Protein AF-T0YID1-F1 (afdb_monomer)

Solvent-accessible surface area (backbone atoms only — not comparable to full-atom values): 4605 Å² total; per-residue (Å²): 137,88,75,86,88,79,73,85,71,78,76,72,75,76,86,69,51,74,69,55,52,52,50,53,51,53,53,49,64,46,63,44,84,76,62,62,92,78,85,90,76,78,95,62,78,67,86,44,75,68,37,41,35,48,73,34,83,72,41,40,54,61,58,58,66,73,72,109

Foldseek 3Di:
DDDDPPDPPPPPDPPDDPVVVVVVVVVVVQPPPVHDDDDDDDPDDPPDPVNVCCVDPPNVVVVVVVVD

InterPro domains:
  IPR037062 Malic enzyme, N-terminal domain superfamily [G3DSA:3.40.50.10380] (1-68)
  IPR046346 Aminoacid dehydrogenase-like, N-terminal domain superfamily [SSF53223] (5-68)

Nearest PDB structures (foldseek):
  6zng-assembly1_B  TM=8.897E-01  e=5.661E-04  Bdellovibrio bacteriovorus HD100
  6zng-assembly1_D  TM=8.954E-01  e=7.114E-04  Bdellovibrio bacteriovorus HD100
  6zng-assembly1_E  TM=8.869E-01  e=7.114E-04  Bdellovibrio bacteriovorus HD100
  6znj-assembly1_B  TM=8.793E-01  e=8.285E-04  Bdellovibrio bacteriovorus HD100
  6zn4-assembly1_A  TM=8.969E-01  e=1.041E-03  Bdellovibrio bacteriovorus HD100

Radius of gyration: 28.72 Å; Cα contacts (8 Å, |Δi|>4): 15; chains: 1; bounding box: 56×35×78 Å

Secondary structure (DSSP, 8-state):
-----------PPP---HHHHHHHHHHHHHHSSSPSS-----SS--SSHHHHHHHSTTHHHHHHHHT-

Organism: NCBI:txid410659

Structure (mmCIF, N/CA/C/O backbone):
data_AF-T0YID1-F1
#
_entry.id   AF-T0YID1-F1
#
loop_
_atom_site.group_PDB
_atom_site.id
_atom_site.type_symbol
_atom_site.label_atom_id
_atom_site.label_alt_id
_atom_site.label_comp_id
_atom_site.label_asym_id
_atom_site.label_entity_id
_atom_site.label_seq_id
_atom_site.pdbx_PDB_ins_code
_atom_site.Cartn_x
_atom_site.Cartn_y
_atom_site.Cartn_z
_atom_site.occupancy
_atom_site.B_iso_or_equiv
_atom_site.auth_seq_id
_atom_site.auth_comp_id
_atom_site.auth_asym_id
_atom_site.auth_atom_id
_atom_site.pdbx_PDB_model_num
ATOM 1 N N . MET A 1 1 ? -33.941 -9.539 58.599 1.00 47.38 1 MET A N 1
ATOM 2 C CA . MET A 1 1 ? -32.627 -8.976 58.226 1.00 47.38 1 MET A CA 1
ATOM 3 C C . MET A 1 1 ? -32.769 -8.377 56.834 1.00 47.38 1 MET A C 1
ATOM 5 O O . MET A 1 1 ? -32.520 -9.034 55.835 1.00 47.38 1 MET A O 1
ATOM 9 N N . HIS A 1 2 ? -33.354 -7.180 56.793 1.00 50.00 2 HIS A N 1
ATOM 10 C CA . HIS A 1 2 ? -33.461 -6.351 55.598 1.00 50.00 2 HIS A CA 1
ATOM 11 C C . HIS A 1 2 ? -32.109 -5.677 55.402 1.00 50.00 2 HIS A C 1
ATOM 13 O O . HIS A 1 2 ? -31.744 -4.863 56.243 1.00 50.00 2 HIS A O 1
ATOM 19 N N . ASP A 1 3 ? -31.405 -5.968 54.314 1.00 49.91 3 ASP A N 1
ATOM 20 C CA . ASP A 1 3 ? -30.268 -5.144 53.917 1.00 49.91 3 ASP A CA 1
ATOM 21 C C . ASP A 1 3 ? -30.410 -4.710 52.456 1.00 49.91 3 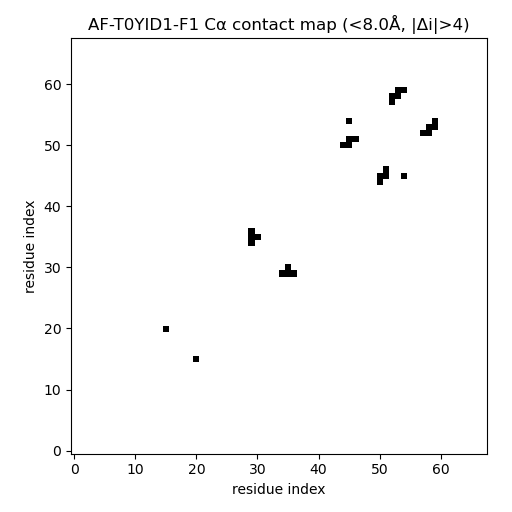ASP A C 1
ATOM 23 O O . ASP A 1 3 ? -30.123 -5.432 51.506 1.00 49.91 3 ASP A O 1
ATOM 27 N N . CYS A 1 4 ? -31.017 -3.531 52.310 1.00 53.19 4 CYS A N 1
ATOM 28 C CA . CYS A 1 4 ? -30.380 -2.366 51.698 1.00 53.19 4 CYS A CA 1
ATOM 29 C C . CYS A 1 4 ? -29.612 -2.571 50.374 1.00 53.19 4 CYS A C 1
ATOM 31 O O . CYS A 1 4 ? -28.600 -1.915 50.134 1.00 53.19 4 CYS A O 1
ATOM 33 N N . PHE A 1 5 ? -30.104 -3.391 49.442 1.00 52.88 5 PHE A N 1
ATOM 34 C CA . PHE A 1 5 ? -29.589 -3.436 48.061 1.00 52.88 5 PHE A CA 1
ATOM 35 C C . PHE A 1 5 ? -30.065 -2.220 47.225 1.00 52.88 5 PHE A C 1
ATOM 37 O O . PHE A 1 5 ? -30.547 -2.352 46.104 1.00 52.88 5 PHE A O 1
ATOM 44 N N . SER A 1 6 ? -29.962 -1.010 47.786 1.00 60.31 6 SER A N 1
ATOM 45 C CA . SER A 1 6 ? -30.460 0.251 47.206 1.00 60.31 6 SER A CA 1
ATOM 46 C C . SER A 1 6 ? -29.354 1.268 46.923 1.00 60.31 6 SER A C 1
ATOM 48 O O . SER A 1 6 ? -29.558 2.471 47.052 1.00 60.31 6 SER A O 1
ATOM 50 N N . ARG A 1 7 ? -28.166 0.826 46.497 1.00 58.66 7 ARG A N 1
ATOM 51 C CA . ARG A 1 7 ? -27.145 1.743 45.957 1.00 58.66 7 ARG A CA 1
ATOM 52 C C . ARG A 1 7 ? -26.507 1.216 44.680 1.00 58.66 7 ARG A C 1
ATOM 54 O O . ARG A 1 7 ? -25.293 1.084 44.586 1.00 58.66 7 ARG A O 1
ATOM 61 N N . ARG A 1 8 ? -27.319 0.988 43.644 1.00 56.62 8 ARG A N 1
ATOM 62 C CA . ARG A 1 8 ? -26.817 1.178 42.276 1.00 56.62 8 ARG A CA 1
ATOM 63 C C . ARG A 1 8 ? -26.743 2.681 42.039 1.00 56.62 8 ARG A C 1
ATOM 65 O O . ARG A 1 8 ? -27.697 3.290 41.569 1.00 56.62 8 ARG A O 1
ATOM 72 N N . GLY A 1 9 ? -25.630 3.272 42.471 1.00 45.81 9 GLY A N 1
ATOM 73 C CA . GLY A 1 9 ? -25.260 4.620 42.079 1.00 45.81 9 GLY A CA 1
ATOM 74 C C . GLY A 1 9 ? -25.214 4.659 40.560 1.00 45.81 9 GLY A C 1
ATOM 75 O O . GLY A 1 9 ? -24.420 3.956 39.943 1.00 45.81 9 GLY A O 1
ATOM 76 N N . ALA A 1 10 ? -26.114 5.430 39.960 1.00 51.91 10 ALA A N 1
ATOM 77 C CA . ALA A 1 10 ? -25.952 5.870 38.593 1.00 51.91 10 ALA A CA 1
ATOM 78 C C . ALA A 1 10 ? -24.646 6.672 38.555 1.00 51.91 10 ALA A C 1
ATOM 80 O O . ALA A 1 10 ? -24.597 7.807 39.028 1.00 51.91 10 ALA A O 1
ATOM 81 N N . MET A 1 11 ? -23.564 6.055 38.078 1.00 47.38 11 MET A N 1
ATOM 82 C CA . MET A 1 11 ? -22.360 6.775 37.680 1.00 47.38 11 MET A CA 1
ATOM 83 C C . MET A 1 11 ? -22.774 7.717 36.552 1.00 47.38 11 MET A C 1
ATOM 85 O O . MET A 1 11 ? -22.885 7.312 35.396 1.00 47.38 11 MET A O 1
ATOM 89 N N . ALA A 1 12 ? -23.079 8.963 36.914 1.00 52.91 12 ALA A N 1
ATOM 90 C CA . ALA A 1 12 ? -23.169 10.058 35.971 1.00 52.91 12 ALA A CA 1
ATOM 91 C C . ALA A 1 12 ? -21.847 10.076 35.202 1.00 52.91 12 ALA A C 1
ATOM 93 O O . ALA A 1 12 ? -20.777 10.184 35.808 1.00 52.91 12 ALA A O 1
ATOM 94 N N . ALA A 1 13 ? -21.928 9.873 33.887 1.00 55.09 13 ALA A N 1
ATOM 95 C CA . ALA A 1 13 ? -20.772 9.955 33.016 1.00 55.09 13 ALA A CA 1
ATOM 96 C C . ALA A 1 13 ? -20.073 11.298 33.288 1.00 55.09 13 ALA A C 1
ATOM 98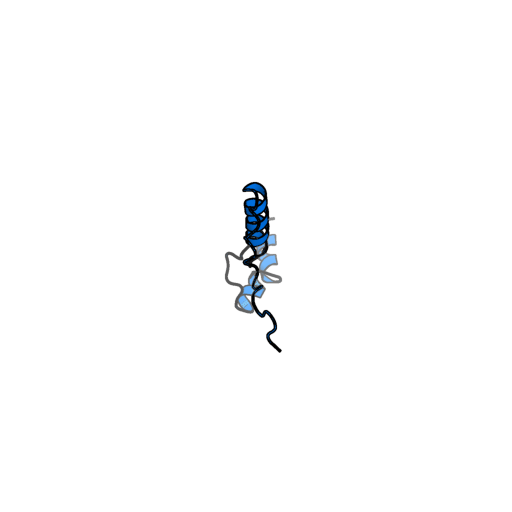 O O . ALA A 1 13 ? -20.759 12.326 33.355 1.00 55.09 13 ALA A O 1
ATOM 99 N N . PRO A 1 14 ? -18.750 11.311 33.518 1.00 62.47 14 PRO A N 1
ATOM 100 C CA . PRO A 1 14 ? -18.042 12.558 33.740 1.00 62.47 14 PRO A CA 1
ATOM 101 C C . PRO A 1 14 ? -18.283 13.449 32.523 1.00 62.47 14 PRO A C 1
ATOM 103 O O . PRO A 1 14 ? -18.187 12.985 31.388 1.00 62.47 14 PRO A O 1
ATOM 106 N N . HIS A 1 15 ? -18.621 14.715 32.761 1.00 64.38 15 HIS A N 1
ATOM 107 C CA . HIS A 1 15 ? -18.687 15.725 31.713 1.00 64.38 15 HIS A CA 1
ATOM 108 C C . HIS A 1 15 ? -17.264 15.915 31.168 1.00 64.38 15 HIS A C 1
ATOM 110 O O . HIS A 1 15 ? -16.492 16.732 31.677 1.00 64.38 15 HIS A O 1
ATOM 116 N N . MET A 1 16 ? -16.880 15.089 30.190 1.00 62.97 16 MET A N 1
ATOM 117 C CA . MET A 1 16 ? -15.620 15.239 29.477 1.00 62.97 16 MET A CA 1
ATOM 118 C C . MET A 1 16 ? -15.640 16.588 28.774 1.00 62.97 16 MET A C 1
ATOM 120 O O . MET A 1 16 ? -16.643 16.993 28.191 1.00 62.97 16 MET A O 1
ATOM 124 N N . SER A 1 17 ? -14.537 17.322 28.871 1.00 79.06 17 SER A N 1
ATOM 125 C CA . SER A 1 17 ? -14.391 18.533 28.080 1.00 79.06 17 SER A CA 1
ATOM 126 C C . SER A 1 17 ? -14.290 18.150 26.598 1.00 79.06 17 SER A C 1
ATOM 128 O O . SER A 1 17 ? -13.711 17.112 26.271 1.00 79.06 17 SER A O 1
ATOM 130 N N . LEU A 1 18 ? -14.781 19.008 25.699 1.00 79.62 18 LEU A N 1
ATOM 131 C CA . LEU A 1 18 ? -14.663 18.824 24.241 1.00 79.62 18 LEU A CA 1
ATOM 132 C C . LEU A 1 18 ? -13.219 18.500 23.810 1.00 79.62 18 LEU A C 1
ATOM 134 O O . LEU A 1 18 ? -12.976 17.710 22.901 1.00 79.62 18 LEU A O 1
ATOM 138 N N . SER A 1 19 ? -12.236 19.082 24.498 1.00 83.88 19 SER A N 1
ATOM 139 C CA . SER A 1 19 ? -10.812 18.833 24.269 1.00 83.88 19 SER A CA 1
ATOM 140 C C . SER A 1 19 ? -10.394 17.400 24.596 1.00 83.88 19 SER A C 1
ATOM 142 O O . SER A 1 19 ? -9.518 16.855 23.930 1.00 83.88 19 SER A O 1
ATOM 144 N N . ASP A 1 20 ? -10.975 16.788 25.625 1.00 84.62 20 ASP A N 1
ATOM 145 C CA . ASP A 1 20 ? -10.643 15.419 26.015 1.00 84.62 20 ASP A CA 1
ATOM 146 C C . ASP A 1 20 ? -11.339 14.386 25.124 1.00 84.62 20 ASP A C 1
ATOM 148 O O . ASP A 1 20 ? -10.724 13.377 24.774 1.00 84.62 20 ASP A O 1
ATOM 152 N N . GLU A 1 21 ? -12.552 14.681 24.652 1.00 87.25 21 GLU A N 1
ATOM 153 C CA . GLU A 1 21 ? -13.235 13.875 23.633 1.00 87.25 21 GLU A CA 1
ATOM 154 C C . GLU A 1 21 ? -12.446 13.860 22.315 1.00 87.25 21 GLU A C 1
ATOM 156 O O . GLU A 1 21 ? -12.215 12.797 21.736 1.00 87.25 21 GLU A O 1
ATOM 161 N N . LEU A 1 22 ? -11.938 15.019 21.878 1.00 89.31 22 LEU A N 1
ATOM 162 C CA . LEU A 1 22 ? -11.093 15.127 20.684 1.00 89.31 22 LEU A CA 1
ATOM 163 C C . LEU A 1 22 ? -9.766 14.371 20.830 1.00 89.31 22 LEU A C 1
ATOM 165 O O . LEU A 1 22 ? -9.328 13.716 19.882 1.00 89.31 22 LEU A O 1
ATOM 169 N N . LYS A 1 23 ? -9.129 14.419 22.008 1.00 89.75 23 LYS A N 1
ATOM 170 C CA . LYS A 1 23 ? -7.911 13.635 22.283 1.00 89.75 23 LYS A CA 1
ATOM 171 C C . LYS A 1 23 ? -8.191 12.139 22.195 1.00 89.75 23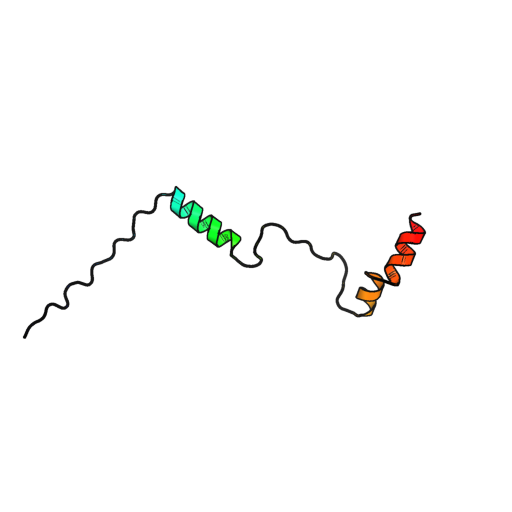 LYS A C 1
ATOM 173 O O . LYS A 1 23 ? -7.440 11.425 21.534 1.00 89.75 23 LYS A O 1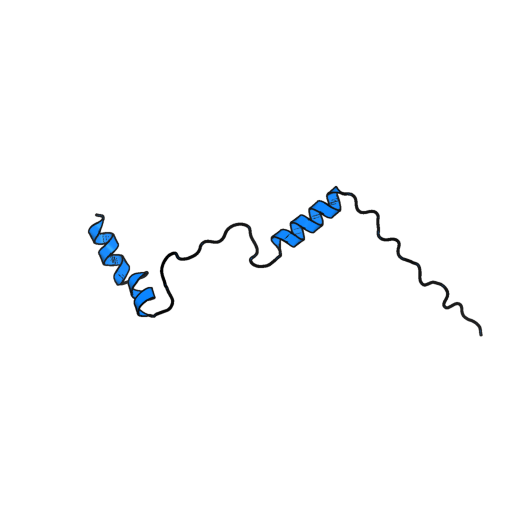
ATOM 178 N N . GLN A 1 24 ? -9.259 11.667 22.835 1.00 88.88 24 GLN A N 1
ATOM 179 C CA . GLN A 1 24 ? -9.604 10.248 22.838 1.00 88.88 24 GLN A CA 1
ATOM 180 C C . GLN A 1 24 ? -9.964 9.759 21.429 1.00 88.88 24 GLN A C 1
ATOM 182 O O . GLN A 1 24 ? -9.487 8.707 21.006 1.00 88.88 24 GLN A O 1
ATOM 187 N N . ALA A 1 25 ? -10.718 10.555 20.668 1.00 87.75 25 ALA A N 1
ATOM 188 C CA . ALA A 1 25 ? -11.050 10.260 19.278 1.00 87.75 25 ALA A CA 1
ATOM 189 C C . ALA A 1 25 ? -9.805 10.226 18.376 1.00 87.75 25 ALA A C 1
ATOM 191 O O . ALA A 1 25 ? -9.673 9.324 17.553 1.00 87.75 25 ALA A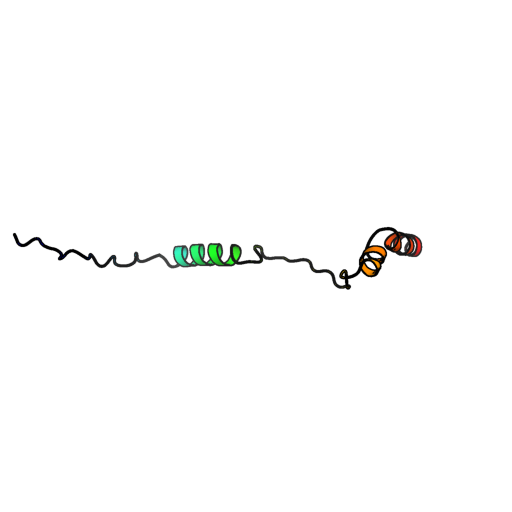 O 1
ATOM 192 N N . ALA A 1 26 ? -8.860 11.155 18.549 1.00 87.00 26 ALA A N 1
ATOM 193 C CA . ALA A 1 26 ? -7.605 11.159 17.796 1.00 87.00 26 ALA A CA 1
ATOM 194 C C . ALA A 1 26 ? -6.727 9.938 18.119 1.00 87.00 26 ALA A C 1
ATOM 196 O O . ALA A 1 26 ? -6.114 9.356 17.220 1.00 87.00 26 ALA A O 1
ATOM 197 N N . LEU A 1 27 ? -6.678 9.529 19.391 1.00 87.19 27 LEU A N 1
ATOM 198 C CA . LEU A 1 27 ? -5.966 8.324 19.816 1.00 87.19 27 LEU A CA 1
ATOM 199 C C . LEU A 1 27 ? -6.583 7.066 19.205 1.00 87.19 27 LEU A C 1
ATOM 201 O O . LEU A 1 27 ? -5.849 6.224 18.692 1.00 87.19 27 LEU A O 1
ATOM 205 N N . GLU A 1 28 ? -7.911 6.952 19.225 1.00 87.56 28 GLU A N 1
ATOM 206 C CA . GLU A 1 28 ? -8.617 5.819 18.625 1.00 87.56 28 GLU A CA 1
ATOM 207 C C . GLU A 1 28 ? -8.425 5.791 17.101 1.00 87.56 28 GLU A C 1
ATOM 209 O O . GLU A 1 28 ? -8.053 4.765 16.535 1.00 87.56 28 GLU A O 1
ATOM 214 N N . TYR A 1 29 ? -8.564 6.942 16.437 1.00 84.69 29 TYR A N 1
ATOM 215 C CA . TYR A 1 29 ? -8.385 7.085 14.991 1.00 84.69 29 TYR A CA 1
ATOM 216 C C . TYR A 1 29 ? -6.993 6.641 14.512 1.00 84.69 29 TYR A C 1
ATOM 218 O O . TYR A 1 29 ? -6.863 6.052 13.444 1.00 84.69 29 TYR A O 1
ATOM 226 N N . HIS A 1 30 ? -5.937 6.880 15.297 1.00 85.69 30 HIS A N 1
ATOM 227 C CA . HIS A 1 30 ? -4.576 6.448 14.951 1.00 85.69 30 HIS A CA 1
ATOM 228 C C . HIS A 1 30 ? -4.238 5.008 15.345 1.00 85.69 30 HIS A C 1
ATOM 230 O O . HIS A 1 30 ? -3.264 4.458 14.825 1.00 85.69 30 HIS A O 1
ATOM 236 N N . ARG A 1 31 ? -5.010 4.406 16.253 1.00 85.31 31 ARG A N 1
ATOM 237 C CA . ARG A 1 31 ? -4.834 3.015 16.692 1.00 85.31 31 ARG A CA 1
ATOM 238 C C . ARG A 1 31 ? -5.571 2.014 15.811 1.00 85.31 31 ARG A C 1
ATOM 240 O O . ARG A 1 31 ? -5.151 0.860 15.750 1.00 85.31 31 ARG A O 1
ATOM 247 N N . GLN A 1 32 ? -6.639 2.439 15.139 1.00 84.25 32 GLN A N 1
ATOM 248 C CA . GLN A 1 32 ? -7.376 1.592 14.205 1.00 84.25 32 GLN A CA 1
ATOM 249 C C . GLN A 1 32 ? -6.475 1.103 13.063 1.00 84.25 32 GLN A C 1
ATOM 251 O O . GLN A 1 32 ? -5.630 1.835 12.549 1.00 84.25 32 GLN A O 1
ATOM 256 N N . ALA A 1 33 ? -6.643 -0.164 12.682 1.00 78.00 33 ALA A N 1
ATOM 257 C CA . ALA A 1 33 ? -5.840 -0.786 11.639 1.00 78.00 33 ALA A CA 1
ATOM 258 C C . ALA A 1 33 ? -6.318 -0.364 10.233 1.00 78.00 33 ALA A C 1
ATOM 260 O O . ALA A 1 33 ? -7.525 -0.370 9.985 1.00 78.00 33 ALA A O 1
ATOM 261 N N . PRO A 1 34 ? -5.407 -0.090 9.279 1.00 77.06 34 PRO A N 1
ATOM 262 C CA . PRO A 1 34 ? -3.952 -0.060 9.422 1.00 77.06 34 PRO A CA 1
ATOM 263 C C . PRO A 1 34 ? -3.484 1.184 10.190 1.00 77.06 34 PRO A C 1
ATOM 265 O O . PRO A 1 34 ? -3.803 2.308 9.817 1.00 77.06 34 PRO A O 1
ATOM 268 N N . ALA A 1 35 ? -2.699 0.966 11.246 1.00 75.25 35 ALA A N 1
ATOM 269 C CA . ALA A 1 35 ? -2.211 2.048 12.088 1.00 75.25 35 ALA A CA 1
ATOM 270 C C . ALA A 1 35 ? -1.255 2.962 11.306 1.00 75.25 35 ALA A C 1
ATOM 272 O O . ALA A 1 35 ? -0.396 2.497 10.553 1.00 75.25 35 ALA A O 1
ATOM 273 N N . GLY A 1 36 ? -1.383 4.270 11.525 1.00 77.31 36 GLY A N 1
ATOM 274 C CA . GLY A 1 36 ? -0.616 5.294 10.817 1.00 77.31 36 GLY A CA 1
ATOM 275 C C . GLY A 1 36 ? -1.418 6.015 9.730 1.00 77.31 36 GLY A C 1
ATOM 276 O O . GLY A 1 36 ? -2.573 5.711 9.460 1.00 77.31 36 GLY A O 1
ATOM 277 N N . LYS A 1 37 ? -0.813 7.050 9.137 1.00 77.81 37 LYS A N 1
ATOM 278 C CA . LYS A 1 37 ? -1.479 7.930 8.155 1.00 77.81 37 LYS A CA 1
ATOM 279 C C . LYS A 1 37 ? -1.102 7.623 6.704 1.00 77.81 37 LYS A C 1
ATOM 281 O O . LYS A 1 37 ? -1.790 8.064 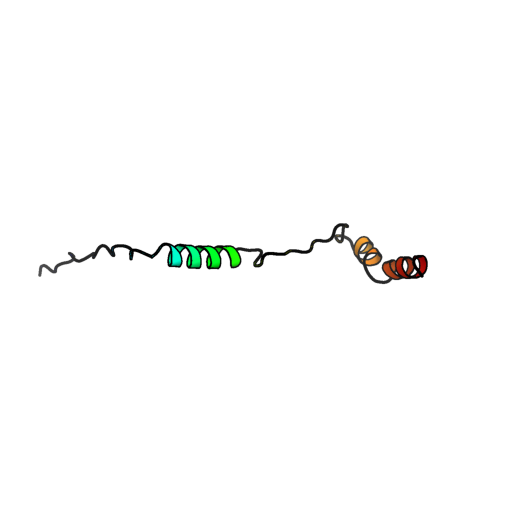5.792 1.00 77.81 37 LYS A O 1
ATOM 286 N N . ILE A 1 38 ? 0.012 6.925 6.485 1.00 81.69 38 ILE A N 1
ATOM 287 C CA . ILE A 1 38 ? 0.623 6.737 5.165 1.00 81.69 38 ILE A CA 1
ATOM 288 C C . ILE A 1 38 ? 0.831 5.244 4.925 1.00 81.69 38 ILE A C 1
ATOM 290 O O . ILE A 1 38 ? 1.321 4.533 5.799 1.00 81.69 38 ILE A O 1
ATOM 294 N N . ARG A 1 39 ? 0.491 4.786 3.717 1.00 84.88 39 ARG A N 1
ATOM 295 C CA . ARG A 1 39 ? 0.708 3.417 3.245 1.00 84.88 39 ARG A CA 1
ATOM 296 C C . ARG A 1 39 ? 1.297 3.458 1.839 1.00 84.88 39 ARG A C 1
ATOM 298 O O . ARG A 1 39 ? 0.735 4.104 0.961 1.00 84.88 39 ARG A O 1
ATOM 305 N N . VAL A 1 40 ? 2.394 2.737 1.622 1.00 86.50 40 VAL A N 1
ATOM 306 C CA . VAL A 1 40 ? 2.955 2.502 0.284 1.00 86.50 40 VAL A CA 1
ATOM 307 C C . VAL A 1 40 ? 2.451 1.151 -0.209 1.00 86.50 40 VAL A C 1
ATOM 309 O O . VAL A 1 40 ? 2.467 0.170 0.533 1.00 86.50 40 VAL A O 1
ATOM 312 N N . THR A 1 41 ? 1.962 1.102 -1.445 1.00 87.62 41 THR A N 1
ATOM 313 C CA . THR A 1 41 ? 1.480 -0.133 -2.078 1.00 87.62 41 THR A CA 1
ATOM 314 C C . THR A 1 41 ? 2.181 -0.340 -3.409 1.00 87.62 41 THR A C 1
ATOM 316 O O . THR A 1 41 ? 2.547 0.628 -4.073 1.00 87.62 41 THR A O 1
ATOM 319 N N . SER A 1 42 ? 2.403 -1.599 -3.785 1.00 88.19 42 SER A N 1
ATOM 320 C CA . SER A 1 42 ? 3.006 -1.934 -5.071 1.00 88.19 42 SER A CA 1
ATOM 321 C C . SER A 1 42 ? 2.020 -1.665 -6.205 1.00 88.19 42 SER A C 1
ATOM 323 O O . SER A 1 42 ? 0.888 -2.141 -6.182 1.00 88.19 42 SER A O 1
ATOM 325 N N . THR A 1 43 ? 2.463 -0.953 -7.238 1.00 89.94 43 THR A N 1
ATOM 326 C CA . THR A 1 43 ? 1.642 -0.680 -8.432 1.00 89.94 43 THR A CA 1
ATOM 327 C C . THR A 1 43 ? 1.565 -1.883 -9.382 1.00 89.94 43 THR A C 1
ATOM 329 O O . THR A 1 43 ? 0.696 -1.943 -10.248 1.00 89.94 43 THR A O 1
ATOM 332 N N . LYS A 1 44 ? 2.492 -2.841 -9.266 1.00 86.94 44 LYS A N 1
ATOM 333 C CA . LYS A 1 44 ? 2.583 -4.038 -10.116 1.00 86.94 44 LYS A CA 1
ATOM 334 C C . LYS A 1 44 ? 2.273 -5.295 -9.301 1.00 86.94 44 LYS A C 1
ATOM 336 O O . LYS A 1 44 ? 2.444 -5.291 -8.082 1.00 86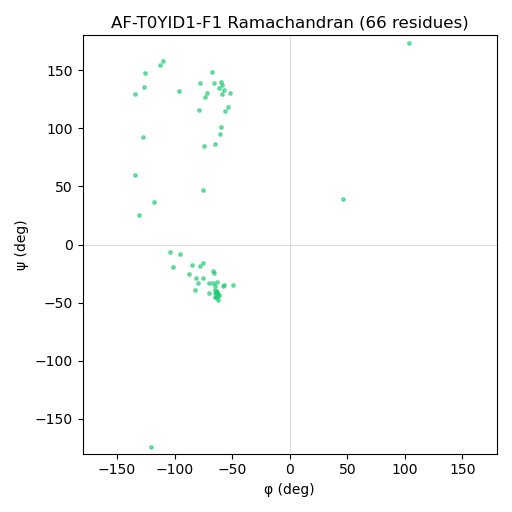.94 44 LYS A O 1
ATOM 341 N N . SER A 1 45 ? 1.805 -6.346 -9.980 1.00 86.81 45 SER A N 1
ATOM 342 C CA . SER A 1 45 ? 1.588 -7.661 -9.363 1.00 86.81 45 SER A CA 1
ATOM 343 C C . SER A 1 45 ? 2.897 -8.178 -8.778 1.00 86.81 45 SER A C 1
ATOM 345 O O . SER A 1 45 ? 3.934 -8.059 -9.421 1.00 86.81 45 SER A O 1
ATOM 347 N N . LEU A 1 46 ? 2.824 -8.746 -7.574 1.00 87.88 46 LEU A N 1
ATOM 348 C CA . LEU A 1 46 ? 3.916 -9.439 -6.882 1.00 87.88 46 LEU A CA 1
ATOM 349 C C . LEU A 1 46 ? 3.440 -10.808 -6.358 1.00 87.88 46 LEU A C 1
ATOM 351 O O . LEU A 1 46 ? 3.940 -11.306 -5.354 1.00 87.88 46 LEU A O 1
ATOM 355 N N . LEU A 1 47 ? 2.412 -11.387 -6.990 1.00 89.69 47 LEU A N 1
ATOM 356 C CA . LEU A 1 47 ? 1.730 -12.587 -6.490 1.00 89.69 47 LEU A CA 1
ATOM 357 C C . LEU A 1 47 ? 2.470 -13.883 -6.832 1.00 89.69 47 LEU A C 1
ATOM 359 O O . LEU A 1 47 ? 2.341 -14.873 -6.118 1.00 89.69 47 LEU A O 1
ATOM 363 N N . THR A 1 48 ? 3.214 -13.896 -7.938 1.00 90.56 48 THR A N 1
ATOM 364 C CA . THR A 1 48 ? 3.883 -15.099 -8.442 1.00 90.56 48 THR A CA 1
ATOM 365 C C . THR A 1 48 ? 5.399 -15.008 -8.298 1.00 90.56 48 THR A C 1
ATOM 367 O O . THR A 1 48 ? 5.979 -13.924 -8.263 1.00 90.56 48 THR A O 1
ATOM 370 N N . GLN A 1 49 ? 6.076 -16.160 -8.288 1.00 87.38 49 GLN A N 1
ATOM 371 C CA . GLN A 1 49 ? 7.543 -16.215 -8.295 1.00 87.38 49 GLN A CA 1
ATOM 372 C C . GLN A 1 49 ? 8.145 -15.482 -9.505 1.00 87.38 49 GLN A C 1
ATOM 374 O O . GLN A 1 49 ? 9.189 -14.844 -9.385 1.00 87.38 49 GLN A O 1
ATOM 379 N N . ARG A 1 50 ? 7.468 -15.534 -10.660 1.00 88.50 50 ARG A N 1
ATOM 380 C CA . ARG A 1 50 ? 7.875 -14.796 -11.861 1.00 88.50 50 ARG A CA 1
ATOM 381 C C . ARG A 1 50 ? 7.804 -13.286 -11.640 1.00 88.50 50 ARG A C 1
ATOM 383 O O . ARG A 1 50 ? 8.747 -12.588 -11.993 1.00 88.50 50 ARG A O 1
ATOM 390 N N . ASP A 1 51 ? 6.719 -12.801 -11.044 1.00 87.75 51 ASP A N 1
ATOM 391 C CA . ASP A 1 51 ? 6.533 -11.376 -10.759 1.00 87.75 51 ASP A CA 1
ATOM 392 C C . ASP A 1 51 ? 7.595 -10.852 -9.782 1.00 87.75 51 ASP A C 1
ATOM 394 O O . ASP A 1 51 ? 8.175 -9.789 -9.998 1.00 87.75 51 ASP A O 1
ATOM 398 N N . LEU A 1 52 ? 7.915 -11.635 -8.746 1.00 86.38 52 LEU A N 1
ATOM 399 C CA . LEU A 1 52 ? 8.984 -11.306 -7.802 1.00 86.38 52 LEU A CA 1
ATOM 4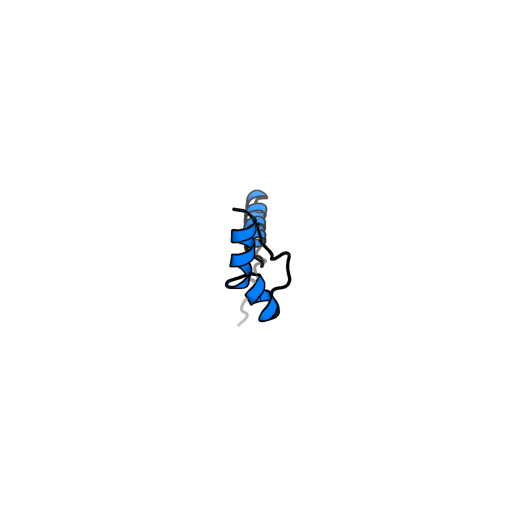00 C C . LEU A 1 52 ? 10.358 -11.276 -8.479 1.00 86.38 52 LEU A C 1
ATOM 402 O O . LEU A 1 52 ? 11.139 -10.367 -8.219 1.00 86.38 52 LEU A O 1
ATOM 406 N N . GLY A 1 53 ? 10.642 -12.221 -9.379 1.00 87.94 53 GLY A N 1
ATOM 407 C CA . GLY A 1 53 ? 11.900 -12.254 -10.132 1.00 87.94 53 GLY A CA 1
ATOM 408 C C . GLY A 1 53 ? 12.077 -11.090 -11.114 1.00 87.94 53 GLY A C 1
ATOM 409 O O . GLY A 1 53 ? 13.209 -10.763 -11.458 1.00 87.94 53 GLY A O 1
ATOM 410 N N . LEU A 1 54 ? 10.981 -10.458 -11.556 1.00 87.12 54 LEU A N 1
ATOM 411 C CA . LEU A 1 54 ? 11.017 -9.225 -12.350 1.00 87.12 54 LEU A CA 1
ATOM 412 C C . LEU A 1 54 ? 11.186 -7.978 -11.474 1.00 87.12 54 LEU A C 1
ATOM 414 O O . LEU A 1 54 ? 11.885 -7.048 -11.865 1.00 87.12 54 LEU A O 1
ATOM 418 N N . ALA A 1 55 ? 10.532 -7.949 -10.310 1.00 86.62 55 ALA A N 1
ATOM 419 C CA . ALA A 1 55 ? 10.587 -6.818 -9.386 1.00 86.62 55 ALA A CA 1
ATOM 420 C C . ALA A 1 55 ? 11.913 -6.731 -8.611 1.00 86.62 55 ALA A C 1
ATOM 422 O O . ALA A 1 55 ? 12.337 -5.640 -8.234 1.00 86.62 55 ALA A O 1
ATOM 423 N N . TYR A 1 56 ? 12.557 -7.873 -8.379 1.00 84.06 56 TYR A N 1
ATOM 424 C CA . TYR A 1 56 ? 13.824 -7.997 -7.665 1.00 84.06 56 TYR A CA 1
ATOM 425 C C . TYR A 1 56 ? 14.899 -8.629 -8.565 1.00 84.06 56 TYR A C 1
ATOM 427 O O . TYR A 1 56 ? 14.710 -8.814 -9.768 1.00 84.06 56 TYR A O 1
ATOM 435 N N . SER A 1 57 ? 16.075 -8.920 -8.011 1.00 83.19 57 SER A N 1
ATOM 436 C CA . SER A 1 57 ? 17.159 -9.607 -8.725 1.00 83.19 57 SER A CA 1
ATOM 437 C C . SER A 1 57 ? 16.672 -10.974 -9.227 1.00 83.19 57 SER A C 1
ATOM 439 O O . SER A 1 57 ? 16.124 -11.722 -8.413 1.00 83.19 57 SER A O 1
ATOM 441 N N . PRO A 1 58 ? 16.849 -11.361 -10.510 1.00 79.25 58 PRO A N 1
ATOM 442 C CA . PRO A 1 58 ? 17.713 -10.815 -11.573 1.00 79.25 58 PRO A CA 1
ATOM 443 C C . PRO A 1 58 ? 17.062 -9.804 -12.545 1.00 79.25 58 PRO A C 1
ATOM 445 O O . PRO A 1 58 ? 17.773 -9.219 -13.358 1.00 79.25 58 PRO A O 1
ATOM 448 N N . GLY A 1 59 ? 15.743 -9.589 -12.505 1.00 81.62 59 GLY A N 1
ATOM 449 C CA . GLY A 1 59 ? 15.033 -8.769 -13.497 1.00 81.62 59 GLY A CA 1
ATOM 450 C C . GLY A 1 59 ? 15.333 -7.270 -13.419 1.00 81.62 59 GLY A C 1
ATOM 451 O O . GLY A 1 59 ? 15.402 -6.599 -14.447 1.00 81.62 59 GLY A O 1
ATOM 452 N N . VAL A 1 60 ? 15.586 -6.751 -12.214 1.00 89.31 60 VAL A N 1
ATOM 453 C CA . VAL A 1 60 ? 15.910 -5.328 -12.006 1.00 89.31 60 VAL A CA 1
ATOM 454 C C . VAL A 1 60 ? 17.243 -4.904 -12.646 1.00 89.31 60 VAL A C 1
ATOM 456 O O . VAL A 1 60 ? 17.401 -3.741 -13.004 1.00 89.31 60 VAL A O 1
ATOM 459 N N . ALA A 1 61 ? 18.181 -5.837 -12.855 1.00 88.62 61 ALA A N 1
ATOM 460 C CA . ALA A 1 61 ? 19.503 -5.536 -13.412 1.00 88.62 61 ALA A CA 1
ATOM 461 C C . ALA A 1 61 ? 19.417 -4.944 -14.830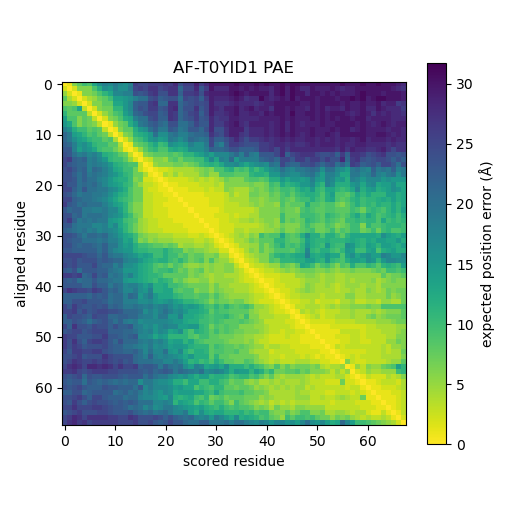 1.00 88.62 61 ALA A C 1
ATOM 463 O O . ALA A 1 61 ? 20.033 -3.917 -15.106 1.00 88.62 61 ALA A O 1
ATOM 464 N N . ALA A 1 62 ? 18.566 -5.517 -15.687 1.00 88.31 62 ALA A N 1
ATOM 465 C CA . ALA A 1 62 ? 18.361 -5.028 -17.051 1.00 88.31 62 ALA A CA 1
ATOM 466 C C . ALA A 1 62 ? 17.782 -3.601 -17.089 1.00 88.31 62 ALA A C 1
ATOM 468 O O . ALA A 1 62 ? 18.084 -2.827 -17.994 1.00 88.31 62 ALA A O 1
ATOM 469 N N . VAL A 1 63 ? 16.959 -3.232 -16.099 1.00 88.00 63 VAL A N 1
ATOM 470 C CA . VAL A 1 63 ? 16.407 -1.872 -15.987 1.00 88.00 63 VAL A CA 1
ATOM 471 C C . VAL A 1 63 ? 17.503 -0.877 -15.610 1.00 88.00 63 VAL A C 1
ATOM 473 O O . VAL A 1 63 ? 17.550 0.214 -16.171 1.00 88.00 63 VAL A O 1
ATOM 476 N N . CYS A 1 64 ? 18.394 -1.251 -14.687 1.00 87.56 64 CYS A N 1
ATOM 477 C CA . CYS A 1 64 ? 19.528 -0.416 -14.296 1.00 87.56 64 CYS A CA 1
ATOM 478 C C . CYS A 1 64 ? 20.505 -0.183 -15.459 1.00 87.56 64 CYS A C 1
ATOM 480 O O . CYS A 1 64 ? 20.962 0.941 -15.637 1.00 87.56 64 CYS A O 1
ATOM 482 N N . GLU A 1 65 ? 20.789 -1.210 -16.265 1.00 89.38 65 GLU A N 1
ATOM 483 C CA . GLU A 1 65 ? 21.668 -1.103 -17.441 1.00 89.38 65 GLU A CA 1
ATOM 484 C C . GLU A 1 65 ? 21.085 -0.218 -18.551 1.00 89.38 65 GLU A C 1
ATOM 486 O O . GLU A 1 65 ? 21.829 0.467 -19.242 1.00 89.38 65 GLU A O 1
ATOM 491 N N . ALA A 1 66 ? 19.761 -0.197 -18.726 1.00 90.44 66 ALA A N 1
ATOM 492 C CA . ALA A 1 66 ? 19.114 0.581 -19.784 1.00 90.44 66 ALA A CA 1
ATOM 493 C C . ALA A 1 66 ? 19.057 2.099 -19.515 1.00 90.44 66 ALA A C 1
ATOM 495 O O . ALA A 1 66 ? 18.751 2.862 -20.429 1.00 90.44 66 ALA A O 1
ATOM 496 N N . ILE A 1 67 ? 19.280 2.530 -18.270 1.00 85.31 67 ILE A N 1
ATOM 497 C CA . ILE A 1 67 ? 19.151 3.934 -17.835 1.00 85.31 67 ILE A CA 1
ATOM 498 C C . ILE A 1 67 ? 20.527 4.608 -17.657 1.00 85.31 67 ILE A C 1
ATOM 500 O O . ILE A 1 67 ? 20.582 5.812 -17.406 1.00 85.31 67 ILE A O 1
ATOM 504 N N . VAL A 1 68 ? 21.625 3.851 -17.776 1.00 60.66 68 VAL A N 1
ATOM 505 C CA . VAL A 1 68 ? 22.992 4.372 -17.596 1.00 60.66 68 VAL A CA 1
ATOM 506 C C . VAL A 1 68 ? 23.407 5.353 -18.693 1.00 60.66 68 VAL A C 1
ATOM 508 O O . VAL A 1 68 ? 23.021 5.148 -19.866 1.00 60.66 68 VAL A O 1
#

Sequence (68 aa):
MHDCFSRRGAMAAPHMSLSDELKQAALEYHRQAPAGKIRVTSTKSLLTQRDLGLAYSPGVAAVCEAIV

Mean predicted aligned error: 13.58 Å

pLDDT: mean 77.9, std 14.02, range [45.81, 90.56]